Protein AF-A0A0A0D1R2-F1 (afdb_monomer_lite)

Structure (mmCIF, N/CA/C/O backbone):
data_AF-A0A0A0D1R2-F1
#
_entry.id   AF-A0A0A0D1R2-F1
#
loop_
_atom_site.group_PDB
_atom_site.id
_atom_site.type_symbol
_atom_site.label_atom_id
_atom_site.label_alt_id
_atom_site.label_comp_id
_atom_site.label_asym_id
_atom_site.label_entity_id
_atom_site.label_seq_id
_atom_site.pdbx_PDB_ins_code
_atom_site.Cartn_x
_atom_site.Cartn_y
_atom_site.Cartn_z
_atom_site.occupancy
_atom_site.B_iso_or_equiv
_atom_site.auth_seq_id
_atom_site.auth_comp_id
_atom_site.auth_asym_id
_atom_site.auth_atom_id
_atom_site.pdbx_PDB_model_num
ATOM 1 N N . LEU A 1 1 ? -15.661 6.106 -19.563 1.00 24.61 1 LEU A N 1
ATOM 2 C CA . LEU A 1 1 ? -14.780 7.158 -19.015 1.00 24.61 1 LEU A CA 1
ATOM 3 C C . LEU A 1 1 ? -13.712 6.434 -18.205 1.00 24.61 1 LEU A C 1
ATOM 5 O O . LEU A 1 1 ? -14.061 5.800 -17.222 1.00 24.61 1 LEU A O 1
ATOM 9 N N . VAL A 1 2 ? -12.481 6.374 -18.706 1.00 22.89 2 VAL A N 1
ATOM 10 C CA . VAL A 1 2 ? -11.385 5.592 -18.112 1.00 22.89 2 VAL A CA 1
ATOM 11 C C . VAL A 1 2 ? -10.530 6.564 -17.310 1.00 22.89 2 VAL A C 1
ATOM 13 O O . VAL A 1 2 ? -10.063 7.548 -17.882 1.00 22.89 2 VAL A O 1
ATOM 16 N N . LEU A 1 3 ? -10.332 6.323 -16.011 1.00 26.36 3 LEU A N 1
ATOM 17 C CA . LEU A 1 3 ? -9.262 7.007 -15.286 1.00 26.36 3 LEU A CA 1
ATOM 18 C C . LEU A 1 3 ? -7.952 6.432 -15.815 1.00 26.36 3 LEU A C 1
ATOM 20 O O . LEU A 1 3 ? -7.559 5.323 -15.472 1.00 26.36 3 LEU A O 1
ATOM 24 N N . ASN A 1 4 ? -7.350 7.166 -16.742 1.00 29.33 4 ASN A N 1
ATOM 25 C CA . ASN A 1 4 ? -6.026 6.907 -17.262 1.00 29.33 4 ASN A CA 1
ATOM 26 C C . ASN A 1 4 ? -5.026 7.612 -16.327 1.00 29.33 4 ASN A C 1
ATOM 28 O O . ASN A 1 4 ? -4.993 8.844 -16.334 1.00 29.33 4 ASN A O 1
ATOM 32 N N . PRO A 1 5 ? -4.200 6.898 -15.541 1.00 38.78 5 PRO A N 1
ATOM 33 C CA . PRO A 1 5 ? -3.184 7.524 -14.691 1.00 38.78 5 PRO A CA 1
ATOM 34 C C . PRO A 1 5 ? -2.051 8.189 -15.494 1.00 38.78 5 PRO A C 1
ATOM 36 O O . PRO A 1 5 ? -1.115 8.731 -14.911 1.00 38.78 5 PRO A O 1
ATOM 39 N N . ALA A 1 6 ? -2.089 8.153 -16.834 1.00 33.00 6 ALA A N 1
ATOM 40 C CA . ALA A 1 6 ? -0.986 8.589 -17.683 1.00 33.00 6 ALA A CA 1
ATOM 41 C C . ALA A 1 6 ? -0.674 10.098 -17.679 1.00 33.00 6 ALA A C 1
ATOM 43 O O . ALA A 1 6 ? 0.287 10.495 -18.341 1.00 33.00 6 ALA A O 1
ATOM 44 N N . LEU A 1 7 ? -1.376 10.935 -16.915 1.00 35.69 7 LEU A N 1
ATOM 45 C CA . LEU A 1 7 ? -1.080 12.367 -16.802 1.00 35.69 7 LEU A CA 1
ATOM 46 C C . LEU A 1 7 ? -0.806 12.778 -15.352 1.00 35.69 7 LEU A C 1
ATOM 48 O O . LEU A 1 7 ? -1.500 13.623 -14.799 1.00 35.69 7 LEU A O 1
ATOM 52 N N . TRP A 1 8 ? 0.242 12.214 -14.751 1.00 40.75 8 TRP A N 1
ATOM 53 C CA . TRP A 1 8 ? 0.921 12.870 -13.633 1.00 40.75 8 TRP A CA 1
ATOM 54 C C . TRP A 1 8 ? 2.325 13.306 -14.052 1.00 40.75 8 TRP A C 1
ATOM 56 O O . TRP A 1 8 ? 3.040 12.512 -14.672 1.00 40.75 8 TRP A O 1
ATOM 66 N N . PRO A 1 9 ? 2.732 14.551 -13.741 1.00 36.81 9 PRO A N 1
ATOM 67 C CA . PRO A 1 9 ? 4.089 15.012 -13.964 1.00 36.81 9 PRO A CA 1
ATOM 68 C C . PRO A 1 9 ? 4.985 14.420 -12.868 1.00 36.81 9 PRO A C 1
ATOM 70 O O . PRO A 1 9 ? 5.373 15.110 -11.932 1.00 36.81 9 PRO A O 1
ATOM 73 N N . SER A 1 10 ? 5.294 13.124 -12.950 1.00 38.75 10 SER A N 1
ATOM 74 C CA . SER A 1 10 ? 6.457 12.591 -12.246 1.00 38.75 10 SER A CA 1
ATOM 75 C C . SER A 1 10 ? 7.690 12.983 -13.056 1.00 38.75 10 SER A C 1
ATOM 77 O O . SER A 1 10 ? 7.753 12.794 -14.274 1.00 38.75 10 SER A O 1
ATOM 79 N N . GLY A 1 11 ? 8.667 13.604 -12.400 1.00 33.88 11 GLY A N 1
ATOM 80 C CA . GLY A 1 11 ? 9.957 13.911 -13.002 1.00 33.88 11 GLY A CA 1
ATOM 81 C C . GLY A 1 11 ? 10.689 12.626 -13.396 1.00 33.88 11 GLY A C 1
ATOM 82 O O . GLY A 1 11 ? 11.477 12.096 -12.626 1.00 33.88 11 GLY A O 1
ATOM 83 N N . GLY A 1 12 ? 10.430 12.131 -14.607 1.00 32.94 12 GLY A N 1
ATOM 84 C CA . GLY A 1 12 ? 11.329 11.260 -15.365 1.00 32.94 12 GLY A CA 1
ATOM 85 C C . GLY A 1 12 ? 11.380 9.767 -15.022 1.00 32.94 12 GLY A C 1
ATOM 86 O O . GLY A 1 12 ? 12.262 9.097 -15.555 1.00 32.94 12 GLY A O 1
ATOM 87 N N . ARG A 1 13 ? 10.493 9.208 -14.188 1.00 35.31 13 ARG A N 1
ATOM 88 C CA . ARG A 1 13 ? 10.399 7.745 -13.972 1.00 35.31 13 ARG A CA 1
ATOM 89 C C . ARG A 1 13 ? 8.936 7.319 -13.829 1.00 35.31 13 ARG A C 1
ATOM 91 O O . ARG A 1 13 ? 8.215 8.068 -13.165 1.00 35.31 13 ARG A O 1
ATOM 98 N N . PRO A 1 14 ? 8.477 6.219 -14.466 1.00 49.09 14 PRO A N 1
ATOM 99 C CA . PRO A 1 14 ? 7.052 5.944 -14.411 1.00 49.09 14 PRO A CA 1
ATOM 100 C C . PRO A 1 14 ? 6.685 4.512 -13.979 1.00 49.09 14 PRO A C 1
ATOM 102 O O . PRO A 1 14 ? 6.936 3.536 -14.690 1.00 49.09 14 PRO A O 1
ATOM 105 N N . ALA A 1 15 ? 5.986 4.408 -12.851 1.00 41.78 15 ALA A N 1
ATOM 106 C CA . ALA A 1 15 ? 5.236 3.227 -12.444 1.00 41.78 15 ALA A CA 1
ATOM 107 C C . ALA A 1 15 ? 3.727 3.451 -12.645 1.00 41.78 15 ALA A C 1
ATOM 109 O O . ALA A 1 15 ? 3.187 4.527 -12.387 1.00 41.78 15 ALA A O 1
ATOM 110 N N . ALA A 1 16 ? 3.023 2.418 -13.105 1.00 51.44 16 ALA A N 1
ATOM 111 C CA . ALA A 1 16 ? 1.567 2.368 -13.137 1.00 51.44 16 ALA A CA 1
ATOM 112 C C . ALA A 1 16 ? 1.078 1.187 -12.291 1.00 51.44 16 ALA A C 1
ATOM 114 O O . ALA A 1 16 ? 1.640 0.091 -12.349 1.00 51.44 16 ALA A O 1
ATOM 115 N N . ILE A 1 17 ? 0.017 1.416 -11.514 1.00 51.19 17 ILE A N 1
ATOM 116 C CA . ILE A 1 17 ? -0.707 0.371 -10.791 1.00 51.19 17 ILE A CA 1
ATOM 117 C C . ILE A 1 17 ? -1.925 -0.028 -11.625 1.00 51.19 17 ILE A C 1
ATOM 119 O O . ILE A 1 17 ? -2.821 0.787 -11.848 1.00 51.19 17 ILE A O 1
ATOM 123 N N . LEU A 1 18 ? -1.955 -1.280 -12.085 1.00 52.75 18 LEU A N 1
ATOM 124 C CA . LEU A 1 18 ? -3.094 -1.843 -12.813 1.00 52.75 18 LEU A CA 1
ATOM 125 C C . LEU A 1 18 ? -3.934 -2.725 -11.883 1.00 52.75 18 LEU A C 1
ATOM 127 O O . LEU A 1 18 ? -3.416 -3.660 -11.268 1.00 52.75 18 LEU A O 1
ATOM 131 N N . THR A 1 19 ? -5.236 -2.442 -11.805 1.00 53.66 19 THR A N 1
ATOM 132 C CA . THR A 1 19 ? -6.221 -3.308 -11.144 1.00 53.66 19 THR A CA 1
ATOM 133 C C . THR A 1 19 ? -6.824 -4.259 -12.174 1.00 53.66 19 THR A C 1
ATOM 135 O O . THR A 1 19 ? -7.222 -3.829 -13.255 1.00 53.66 19 THR A O 1
ATOM 138 N N . GLY A 1 20 ? -6.893 -5.553 -11.853 1.00 40.53 20 GLY A N 1
ATOM 139 C CA . GLY A 1 20 ? -7.362 -6.596 -12.778 1.00 40.53 20 GLY A CA 1
ATOM 140 C C . GLY A 1 20 ? -8.836 -6.495 -13.190 1.00 40.53 20 GLY A C 1
ATOM 141 O O . GLY A 1 20 ? -9.220 -7.105 -14.182 1.00 40.53 20 GLY A O 1
ATOM 142 N N . ASP A 1 21 ? -9.635 -5.685 -12.492 1.00 35.75 21 ASP A N 1
ATOM 143 C CA . ASP A 1 21 ? -11.043 -5.457 -12.800 1.00 35.75 21 ASP A CA 1
ATOM 144 C C . ASP A 1 21 ? -11.267 -4.004 -13.233 1.00 35.75 21 ASP A C 1
ATOM 146 O O . ASP A 1 21 ? -10.741 -3.064 -12.631 1.00 35.75 21 ASP A O 1
ATOM 150 N N . ALA A 1 22 ? -12.033 -3.838 -14.314 1.00 37.03 22 ALA A N 1
ATOM 151 C CA . ALA A 1 22 ? -12.362 -2.572 -14.956 1.00 37.03 22 ALA A CA 1
ATOM 152 C C . ALA A 1 22 ? -12.653 -1.436 -13.958 1.00 37.03 22 ALA A C 1
ATOM 154 O O . ALA A 1 22 ? -13.426 -1.595 -13.015 1.00 37.03 22 ALA A O 1
ATOM 155 N N . VAL A 1 23 ? -12.050 -0.275 -14.231 1.00 43.38 23 VAL A N 1
ATOM 156 C CA . VAL A 1 23 ? -12.134 0.990 -13.486 1.00 43.38 23 VAL A CA 1
ATOM 157 C C . VAL A 1 23 ? -13.583 1.473 -13.345 1.00 43.38 23 VAL A C 1
ATOM 159 O O . VAL A 1 23 ? -14.089 2.306 -14.091 1.00 43.38 23 VAL A O 1
ATOM 162 N N . ALA A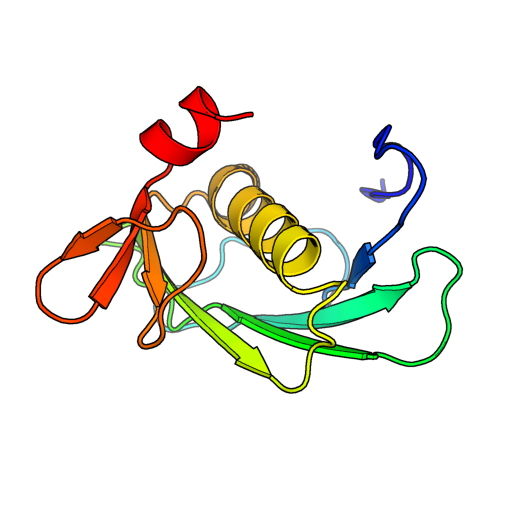 1 24 ? -14.238 0.909 -12.344 1.00 33.72 24 ALA A N 1
ATOM 163 C CA . ALA A 1 24 ? -15.146 1.536 -11.410 1.00 33.72 24 ALA A CA 1
ATOM 164 C C . ALA A 1 24 ? -14.909 0.754 -10.115 1.00 33.72 24 ALA A C 1
ATOM 166 O O . ALA A 1 24 ? -15.517 -0.298 -9.919 1.00 33.72 24 ALA A O 1
ATOM 167 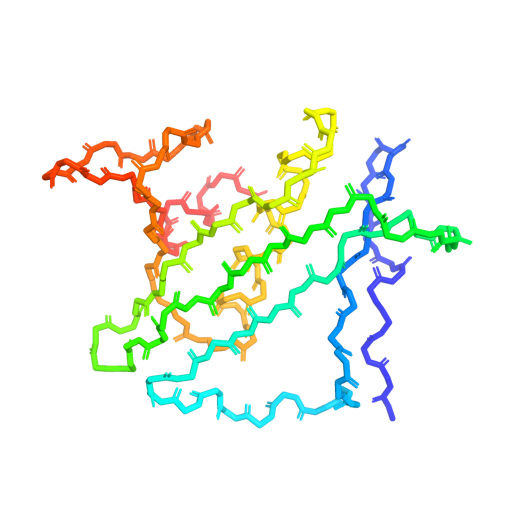N N . LEU A 1 25 ? -13.952 1.198 -9.287 1.00 46.75 25 LEU A N 1
ATOM 168 C CA . LEU A 1 25 ? -13.711 0.595 -7.976 1.00 46.75 25 LEU A CA 1
ATOM 169 C C . LEU A 1 25 ? -15.023 0.691 -7.190 1.00 46.75 25 LEU A C 1
ATOM 171 O O . LEU A 1 25 ? -15.348 1.723 -6.606 1.00 46.75 25 LEU A O 1
ATOM 175 N N . ARG A 1 26 ? -15.820 -0.383 -7.210 1.00 48.69 26 ARG A N 1
ATOM 176 C CA . ARG A 1 26 ? -16.872 -0.578 -6.216 1.00 48.69 26 ARG A CA 1
ATOM 177 C C . ARG A 1 26 ? -16.203 -0.411 -4.848 1.00 48.69 26 ARG A C 1
ATOM 179 O O . ARG A 1 26 ? -15.040 -0.802 -4.720 1.00 48.69 26 ARG A O 1
ATOM 186 N N . PRO A 1 27 ? -16.891 0.145 -3.836 1.00 64.12 27 PRO A N 1
ATOM 187 C CA . PRO A 1 27 ? -16.317 0.269 -2.505 1.00 64.12 27 PRO A CA 1
ATOM 188 C C . PRO A 1 27 ? -15.699 -1.069 -2.095 1.00 64.12 27 PRO A C 1
ATOM 190 O O . PRO A 1 27 ? -16.412 -2.074 -2.058 1.00 64.12 27 PRO A O 1
ATOM 193 N N . ILE A 1 28 ? -14.385 -1.099 -1.846 1.00 73.62 28 ILE A N 1
ATOM 194 C CA . ILE A 1 28 ? -13.728 -2.330 -1.405 1.00 73.62 28 ILE A CA 1
ATOM 195 C C . ILE A 1 28 ? -14.386 -2.733 -0.084 1.00 73.62 28 ILE A C 1
ATOM 197 O O . ILE A 1 28 ? -14.497 -1.931 0.852 1.00 73.62 28 ILE A O 1
ATOM 201 N N . ALA A 1 29 ? -14.918 -3.953 -0.059 1.00 78.94 29 ALA A N 1
ATOM 202 C CA . ALA A 1 29 ? -15.618 -4.481 1.097 1.00 78.94 29 ALA A CA 1
ATOM 203 C C . ALA A 1 29 ? -14.636 -4.721 2.248 1.00 78.94 29 ALA A C 1
ATOM 205 O O . ALA A 1 29 ? -13.450 -4.977 2.034 1.00 78.94 29 ALA A O 1
ATOM 206 N N . SER A 1 30 ? -15.138 -4.674 3.480 1.00 84.12 30 SER A N 1
ATOM 207 C CA . SER A 1 30 ? -14.332 -5.097 4.626 1.00 84.12 30 SER A CA 1
ATOM 208 C C . SER A 1 30 ? -13.913 -6.562 4.458 1.00 84.12 30 SER A C 1
ATOM 210 O O . SER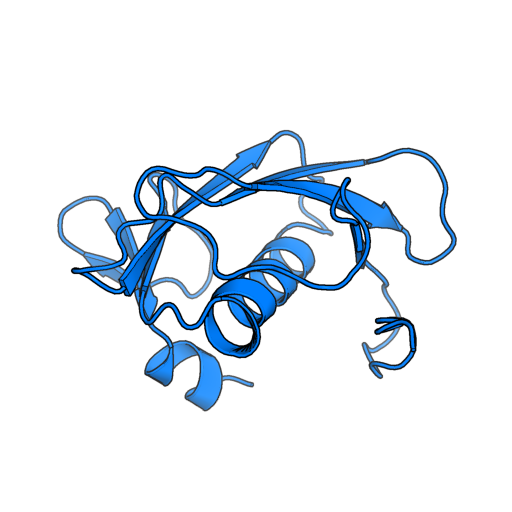 A 1 30 ? -14.696 -7.381 3.978 1.00 84.12 30 SER A O 1
ATOM 212 N N . GLY A 1 31 ? -12.679 -6.885 4.833 1.00 81.25 31 GLY A N 1
ATOM 213 C CA . GLY A 1 31 ? -12.059 -8.198 4.657 1.00 81.25 31 GLY A CA 1
ATOM 214 C C . GLY A 1 31 ? -11.483 -8.451 3.261 1.00 81.25 31 GLY A C 1
ATOM 215 O O . GLY A 1 31 ? -10.798 -9.453 3.074 1.00 81.25 31 GLY A O 1
ATOM 216 N N . ALA A 1 32 ? -11.715 -7.569 2.285 1.00 82.69 32 ALA A N 1
ATOM 217 C CA . ALA A 1 32 ? -11.175 -7.749 0.943 1.00 82.69 32 ALA A CA 1
ATOM 218 C C . ALA A 1 32 ? -9.681 -7.398 0.867 1.00 82.69 32 ALA A C 1
ATOM 220 O O . ALA A 1 32 ? -9.172 -6.565 1.622 1.00 82.69 32 ALA A O 1
ATOM 221 N N . THR A 1 33 ? -9.002 -8.013 -0.099 1.00 82.88 33 THR A N 1
ATOM 222 C CA . THR A 1 33 ? -7.604 -7.747 -0.443 1.00 82.88 33 THR A CA 1
ATOM 223 C C . THR A 1 33 ? -7.516 -7.415 -1.924 1.00 82.88 33 THR A C 1
ATOM 225 O O . THR A 1 33 ? -8.031 -8.158 -2.758 1.00 82.88 33 THR A O 1
ATOM 228 N N . ALA A 1 34 ? -6.839 -6.319 -2.254 1.00 80.19 34 ALA A N 1
ATOM 229 C CA . ALA A 1 34 ? -6.468 -5.977 -3.618 1.00 80.19 34 ALA A CA 1
ATOM 230 C C . ALA A 1 34 ? -5.009 -6.373 -3.873 1.00 80.19 34 ALA A C 1
ATOM 232 O O . ALA A 1 34 ? -4.148 -6.190 -3.014 1.00 80.19 34 ALA A O 1
ATOM 233 N N . VAL A 1 35 ? -4.729 -6.903 -5.062 1.00 81.81 35 VAL A N 1
ATOM 234 C CA . VAL A 1 35 ? -3.364 -7.157 -5.534 1.00 81.81 35 VAL A CA 1
ATOM 235 C C . VAL A 1 35 ? -3.127 -6.284 -6.757 1.00 81.81 35 VAL A C 1
ATOM 237 O O . VAL A 1 35 ? -3.892 -6.324 -7.719 1.00 81.81 35 VAL A O 1
ATOM 240 N N . LEU A 1 36 ? -2.082 -5.473 -6.682 1.00 81.50 36 LEU A N 1
ATOM 241 C CA . LEU A 1 36 ? -1.768 -4.399 -7.610 1.00 81.50 36 LEU A CA 1
ATOM 242 C C . LEU A 1 36 ? -0.467 -4.750 -8.316 1.00 81.50 36 LEU A C 1
ATOM 244 O O . LEU A 1 36 ? 0.586 -4.758 -7.683 1.00 81.50 36 LEU A O 1
ATOM 248 N N . ALA A 1 37 ? -0.519 -5.056 -9.609 1.00 79.69 37 ALA A N 1
ATOM 249 C CA . ALA A 1 37 ? 0.703 -5.297 -10.368 1.00 79.69 37 ALA A CA 1
ATOM 250 C C . ALA A 1 37 ? 1.448 -3.972 -10.581 1.00 79.69 37 ALA A C 1
ATOM 252 O O . ALA A 1 37 ? 0.846 -2.989 -11.017 1.00 79.69 37 ALA A O 1
ATOM 253 N N . VAL A 1 38 ? 2.753 -3.962 -10.306 1.00 81.88 38 VAL A N 1
ATOM 254 C CA . VAL A 1 38 ? 3.624 -2.809 -10.553 1.00 81.88 38 VAL A CA 1
ATOM 255 C C . VAL A 1 38 ? 4.275 -2.980 -11.915 1.00 81.88 38 VAL A C 1
ATOM 257 O O . VAL A 1 38 ? 5.034 -3.925 -12.135 1.00 81.88 38 VAL A O 1
ATOM 260 N N . GLN A 1 39 ? 3.974 -2.074 -12.838 1.00 80.38 39 GLN A N 1
ATOM 261 C CA . GLN A 1 39 ? 4.469 -2.108 -14.214 1.00 80.38 39 GLN A CA 1
ATOM 262 C C . GLN A 1 39 ? 5.070 -0.763 -14.607 1.00 80.38 39 GLN A C 1
ATOM 264 O O . GLN A 1 39 ? 4.691 0.274 -14.062 1.00 80.38 39 GLN A O 1
ATOM 269 N N . ALA A 1 40 ? 5.988 -0.786 -15.577 1.00 76.31 40 ALA A N 1
ATOM 270 C CA . ALA A 1 40 ? 6.397 0.438 -16.254 1.00 76.31 40 ALA A CA 1
ATOM 271 C C . ALA A 1 40 ? 5.179 1.051 -16.953 1.00 76.31 40 ALA A C 1
ATOM 273 O O . ALA A 1 40 ? 4.326 0.335 -17.483 1.00 76.31 40 ALA A O 1
ATOM 274 N N . LYS A 1 41 ? 5.105 2.377 -16.994 1.00 71.25 41 LYS A N 1
ATOM 275 C CA . LYS A 1 41 ? 4.014 3.082 -17.686 1.00 71.25 41 LYS A CA 1
ATOM 276 C C . LYS A 1 41 ? 4.001 2.832 -19.189 1.00 71.25 41 LYS A C 1
ATOM 278 O O . LYS A 1 41 ? 2.937 2.853 -19.797 1.00 71.25 41 LYS A O 1
ATOM 283 N N . GLU A 1 42 ? 5.165 2.589 -19.779 1.00 75.31 42 GLU A N 1
ATOM 284 C CA . GLU A 1 42 ? 5.325 2.200 -21.180 1.00 75.31 42 GLU A CA 1
ATOM 285 C C . GLU A 1 42 ? 4.785 0.785 -21.460 1.00 75.31 42 GLU A C 1
ATOM 287 O O . GLU A 1 42 ? 4.663 0.391 -22.620 1.00 75.31 42 GLU A O 1
ATOM 292 N N . GLY A 1 43 ? 4.427 0.035 -20.412 1.00 70.19 43 GLY A N 1
ATOM 293 C CA . GLY A 1 43 ? 3.938 -1.335 -20.472 1.00 70.19 43 GLY A CA 1
ATOM 294 C C . GLY A 1 43 ? 5.046 -2.376 -20.305 1.00 70.19 43 GLY A C 1
ATOM 295 O O . GLY A 1 43 ? 6.163 -2.081 -19.878 1.00 70.19 43 GLY A O 1
ATOM 296 N N . GLY A 1 44 ? 4.716 -3.622 -20.644 1.00 74.50 44 GLY A N 1
ATOM 297 C CA . GLY A 1 44 ? 5.589 -4.783 -20.466 1.00 74.50 44 GLY A CA 1
ATOM 298 C C . GLY A 1 44 ? 5.281 -5.569 -19.193 1.00 74.50 44 GLY A C 1
ATOM 299 O O . GLY A 1 44 ? 4.222 -5.414 -18.588 1.00 74.50 44 GLY A O 1
ATOM 300 N N . ASP A 1 45 ? 6.205 -6.445 -18.805 1.00 78.12 45 ASP A N 1
ATOM 301 C CA . ASP A 1 45 ? 5.981 -7.363 -17.691 1.00 78.12 45 ASP A CA 1
ATOM 302 C C . ASP A 1 45 ? 5.936 -6.648 -16.336 1.00 78.12 45 ASP A C 1
ATOM 304 O O . ASP A 1 45 ? 6.692 -5.704 -16.065 1.00 78.12 45 ASP A O 1
ATOM 308 N N . ALA A 1 46 ? 5.082 -7.164 -15.449 1.00 76.25 46 ALA A N 1
ATOM 309 C CA . ALA A 1 46 ? 5.048 -6.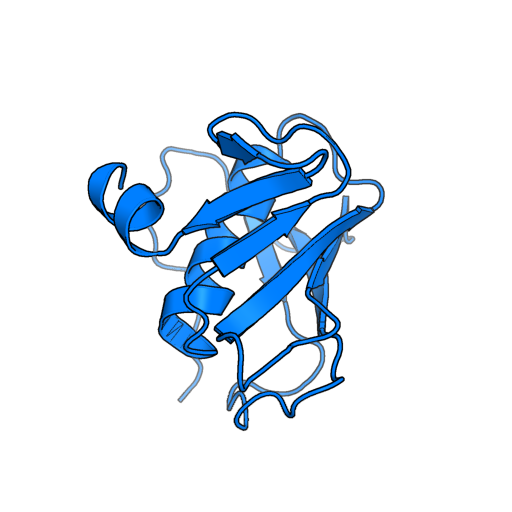746 -14.057 1.00 76.25 46 ALA A CA 1
ATOM 310 C C . ALA A 1 46 ? 6.401 -6.991 -13.388 1.00 76.25 46 ALA A C 1
ATOM 312 O O . ALA A 1 46 ? 7.003 -8.058 -13.501 1.00 76.25 46 ALA A O 1
ATOM 313 N N . ARG A 1 47 ? 6.867 -5.982 -12.658 1.00 80.00 47 ARG A N 1
AT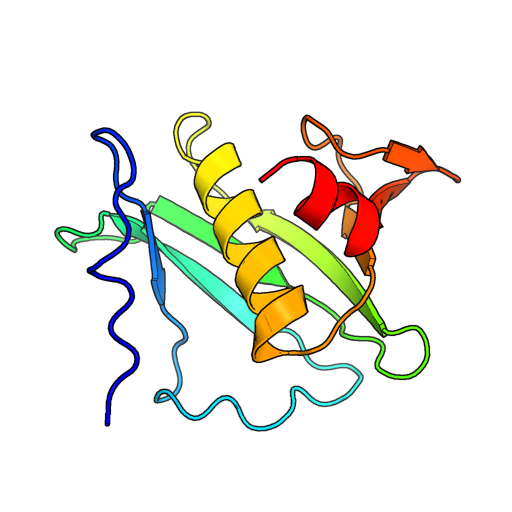OM 314 C CA . ARG A 1 47 ? 8.118 -6.019 -11.898 1.00 80.00 47 ARG A CA 1
ATOM 315 C C . ARG A 1 47 ? 7.898 -6.358 -10.431 1.00 80.00 47 ARG A C 1
ATOM 317 O O . ARG A 1 47 ? 8.838 -6.310 -9.665 1.00 80.00 47 ARG A O 1
ATOM 324 N N . GLY A 1 48 ? 6.677 -6.690 -10.038 1.00 85.56 48 GLY A N 1
ATOM 325 C CA . GLY A 1 48 ? 6.306 -7.024 -8.671 1.00 85.56 48 GLY A CA 1
ATOM 326 C C . GLY A 1 48 ? 4.841 -6.698 -8.431 1.00 85.56 48 GLY A C 1
ATOM 327 O O . GLY A 1 48 ? 4.110 -6.348 -9.365 1.00 85.56 48 GLY A O 1
ATOM 328 N N . ALA A 1 49 ? 4.415 -6.796 -7.180 1.00 83.50 49 ALA A N 1
ATOM 329 C CA . ALA A 1 49 ? 3.062 -6.445 -6.789 1.00 83.50 49 ALA A CA 1
ATOM 330 C C . ALA A 1 49 ? 3.016 -5.764 -5.423 1.00 83.50 49 ALA A C 1
ATOM 332 O O . ALA A 1 49 ? 3.840 -6.029 -4.553 1.00 83.50 49 ALA A O 1
ATOM 333 N N . VAL A 1 50 ? 2.014 -4.913 -5.228 1.00 87.88 50 VAL A N 1
ATOM 334 C CA . VAL A 1 50 ? 1.612 -4.443 -3.904 1.00 87.88 50 VAL A CA 1
ATOM 335 C C . VAL A 1 50 ? 0.323 -5.156 -3.524 1.00 87.88 50 VAL A C 1
ATOM 337 O O . VAL A 1 50 ? -0.648 -5.134 -4.284 1.00 87.88 50 VAL A O 1
ATOM 340 N N . ARG A 1 51 ? 0.283 -5.794 -2.356 1.00 89.19 51 ARG A N 1
ATOM 341 C CA . ARG A 1 51 ? -0.972 -6.275 -1.770 1.00 89.19 51 ARG A CA 1
ATOM 342 C C . ARG A 1 51 ? -1.482 -5.237 -0.785 1.00 89.19 51 ARG A C 1
ATOM 344 O O . ARG A 1 51 ? -0.736 -4.808 0.091 1.00 89.19 51 ARG A O 1
ATOM 351 N N . LEU A 1 52 ? -2.750 -4.874 -0.926 1.00 88.62 52 LEU A N 1
ATOM 352 C CA . LEU A 1 52 ? -3.467 -3.974 -0.035 1.00 88.62 52 LEU A CA 1
ATOM 353 C C . LEU A 1 52 ? -4.604 -4.749 0.634 1.00 88.62 52 LEU A C 1
ATOM 355 O O . LEU A 1 52 ? -5.589 -5.100 -0.015 1.00 88.62 52 LEU A O 1
ATOM 359 N N . GLY A 1 53 ? -4.471 -5.023 1.925 1.00 88.00 53 GLY A N 1
ATOM 360 C CA . GLY A 1 53 ? -5.499 -5.644 2.749 1.00 88.00 53 GLY A CA 1
ATOM 361 C C . GLY A 1 53 ? -4.970 -6.720 3.708 1.00 88.00 53 GLY A C 1
ATOM 362 O O . GLY A 1 53 ? -3.780 -7.024 3.698 1.00 88.00 53 GLY A O 1
ATOM 363 N N . PRO A 1 54 ? -5.855 -7.326 4.518 1.00 91.75 54 PRO A N 1
ATOM 364 C CA . PRO A 1 54 ? -7.308 -7.151 4.481 1.00 91.75 54 PRO A CA 1
ATOM 365 C C . PRO A 1 54 ? -7.734 -5.724 4.845 1.00 91.75 54 PRO A C 1
ATOM 367 O O . PRO A 1 54 ? -7.115 -5.081 5.687 1.00 91.75 54 PRO A O 1
ATOM 370 N N . VAL A 1 55 ? -8.761 -5.214 4.166 1.00 88.44 55 VAL A N 1
ATOM 371 C CA . VAL A 1 55 ? -9.329 -3.891 4.450 1.00 88.44 55 VAL A CA 1
ATOM 372 C C . VAL A 1 55 ? -10.240 -3.964 5.675 1.00 88.44 55 VAL A C 1
ATOM 374 O O . VAL A 1 55 ? -11.198 -4.734 5.689 1.00 88.44 55 VAL A O 1
ATOM 377 N N . ASP A 1 56 ? -10.005 -3.119 6.670 1.00 94.25 56 ASP A N 1
ATOM 378 C CA . ASP A 1 56 ? -10.922 -2.867 7.779 1.00 94.25 56 ASP A CA 1
ATOM 379 C C . ASP A 1 56 ? -11.648 -1.539 7.539 1.00 94.25 56 ASP A C 1
ATOM 381 O O . ASP A 1 56 ? -11.074 -0.454 7.656 1.00 94.25 56 ASP A O 1
ATOM 385 N N . ARG A 1 57 ? -12.939 -1.608 7.196 1.00 88.38 57 ARG A N 1
ATOM 386 C CA . ARG A 1 57 ? -13.744 -0.404 6.931 1.00 88.38 57 ARG A CA 1
ATOM 387 C C . ARG A 1 57 ? -14.169 0.325 8.204 1.00 88.38 57 ARG A C 1
ATOM 389 O O . ARG A 1 57 ? -14.460 1.514 8.116 1.00 88.38 57 ARG A O 1
ATOM 396 N N . ALA A 1 58 ? -14.213 -0.354 9.350 1.00 93.25 58 ALA A N 1
ATOM 397 C CA . ALA A 1 58 ? -14.558 0.264 10.626 1.00 93.25 58 ALA A CA 1
ATOM 398 C C . ALA A 1 58 ? -13.378 1.085 11.165 1.00 93.25 58 ALA A C 1
ATOM 400 O O . ALA A 1 58 ? -13.561 2.225 11.594 1.00 93.25 58 ALA A O 1
ATOM 401 N N . ALA A 1 59 ? -12.161 0.543 11.072 1.00 93.06 59 ALA A N 1
ATOM 402 C CA . ALA A 1 59 ? -10.939 1.279 11.387 1.00 93.06 59 ALA A CA 1
ATOM 403 C C . ALA A 1 59 ? -10.573 2.296 10.288 1.00 93.06 59 ALA A C 1
ATOM 405 O O . ALA A 1 59 ? -10.016 3.360 10.573 1.00 93.06 59 ALA A O 1
ATOM 406 N N . GLY A 1 60 ? -10.936 2.012 9.034 1.00 94.31 60 GLY A N 1
ATOM 407 C CA . GLY A 1 60 ? -10.427 2.733 7.869 1.00 94.31 60 GLY A CA 1
ATOM 408 C C . GLY A 1 60 ? -8.959 2.392 7.611 1.00 94.31 60 GLY A C 1
ATOM 409 O O . GLY A 1 60 ? -8.183 3.280 7.274 1.00 94.31 60 GLY A O 1
ATOM 410 N N . GLU A 1 61 ? -8.580 1.131 7.819 1.00 95.75 61 GLU A N 1
ATOM 411 C CA . GLU A 1 61 ? -7.196 0.649 7.797 1.00 95.75 61 GLU A CA 1
ATOM 412 C C . GLU A 1 61 ? -7.017 -0.473 6.767 1.00 95.75 61 GLU A C 1
ATOM 414 O O . GLU A 1 61 ? -7.941 -1.245 6.506 1.00 95.75 61 GLU A O 1
ATOM 419 N N . ALA A 1 62 ? -5.827 -0.586 6.180 1.00 95.50 62 ALA A N 1
ATOM 420 C CA . ALA A 1 62 ? -5.426 -1.772 5.429 1.00 95.50 62 ALA A CA 1
ATOM 421 C C . ALA A 1 62 ? -3.921 -2.027 5.546 1.00 95.50 62 ALA A C 1
ATOM 423 O O . ALA A 1 62 ? -3.123 -1.091 5.619 1.00 95.50 62 ALA A O 1
ATOM 424 N N . ALA A 1 63 ? -3.532 -3.302 5.511 1.00 95.75 63 ALA A N 1
ATOM 425 C CA . ALA A 1 63 ? -2.125 -3.674 5.455 1.00 95.75 63 ALA A CA 1
ATOM 426 C C . ALA A 1 63 ? -1.553 -3.519 4.038 1.00 95.75 63 ALA A C 1
ATOM 428 O O . ALA A 1 63 ? -2.247 -3.771 3.054 1.00 95.75 63 ALA A O 1
ATOM 429 N N . VAL A 1 64 ? -0.284 -3.134 3.939 1.00 95.62 64 VAL A N 1
ATOM 430 C CA . VAL A 1 64 ? 0.479 -3.029 2.693 1.00 95.62 64 VAL A CA 1
ATOM 431 C C . VAL A 1 64 ? 1.638 -4.015 2.730 1.00 95.62 64 VAL A C 1
ATOM 433 O O . VAL A 1 64 ? 2.418 -4.037 3.682 1.00 95.62 64 VAL A O 1
ATOM 436 N N . ILE A 1 65 ? 1.753 -4.822 1.676 1.00 93.25 65 ILE A N 1
ATOM 437 C CA . ILE A 1 65 ? 2.840 -5.787 1.484 1.00 93.25 65 ILE A CA 1
ATOM 438 C C . ILE A 1 65 ? 3.437 -5.573 0.093 1.00 93.25 65 ILE A C 1
ATOM 440 O O . ILE A 1 65 ? 2.700 -5.486 -0.891 1.00 93.25 65 ILE A O 1
ATOM 444 N N . LEU A 1 66 ? 4.764 -5.476 0.017 1.00 91.69 66 LEU A N 1
ATOM 445 C CA . LEU A 1 66 ? 5.514 -5.285 -1.223 1.00 91.69 66 LEU A CA 1
ATOM 446 C C . LEU A 1 66 ? 6.136 -6.619 -1.660 1.00 91.69 66 LEU A C 1
ATOM 448 O O . LEU A 1 66 ? 7.087 -7.095 -1.047 1.00 91.69 66 LEU A O 1
ATOM 452 N N . ASP A 1 67 ? 5.638 -7.198 -2.750 1.00 87.81 67 ASP A N 1
ATOM 453 C CA . ASP A 1 67 ? 6.065 -8.501 -3.261 1.00 87.81 67 ASP A CA 1
ATOM 454 C C . ASP A 1 67 ? 6.981 -8.323 -4.484 1.00 87.81 67 ASP A C 1
ATOM 456 O O . ASP A 1 67 ? 6.532 -7.977 -5.580 1.00 87.81 67 ASP A O 1
ATOM 460 N N . GLY A 1 68 ? 8.283 -8.575 -4.315 1.00 86.81 68 GLY A N 1
ATOM 461 C CA . GLY A 1 68 ? 9.235 -8.682 -5.431 1.00 86.81 68 GLY A CA 1
ATOM 462 C C . GLY A 1 68 ? 9.531 -7.385 -6.197 1.00 86.81 68 GLY A C 1
ATOM 463 O O . GLY A 1 68 ? 10.126 -7.454 -7.266 1.00 86.81 68 GLY A O 1
ATOM 464 N N . ILE A 1 69 ? 9.147 -6.217 -5.668 1.00 86.06 69 ILE A N 1
ATOM 465 C CA . ILE A 1 69 ? 9.336 -4.915 -6.329 1.00 86.06 69 ILE A CA 1
ATOM 466 C C . ILE A 1 69 ? 10.814 -4.469 -6.251 1.00 86.06 69 ILE A C 1
ATOM 468 O O . ILE A 1 69 ? 11.367 -4.411 -5.140 1.00 86.06 69 ILE A O 1
ATOM 472 N N . PRO A 1 70 ? 11.448 -4.093 -7.386 1.00 86.94 70 PRO A N 1
ATOM 473 C CA . PRO A 1 70 ? 12.778 -3.497 -7.424 1.00 86.94 70 PRO A CA 1
ATOM 474 C C . PRO A 1 70 ? 12.874 -2.272 -6.524 1.00 86.94 70 PRO A C 1
ATOM 476 O O . PRO A 1 70 ? 11.987 -1.424 -6.540 1.00 86.94 70 PRO A O 1
ATOM 479 N N . GLU A 1 71 ? 13.979 -2.139 -5.795 1.00 89.06 71 GLU A N 1
ATOM 480 C CA . GLU A 1 71 ? 14.196 -1.046 -4.837 1.00 89.06 71 GLU A CA 1
ATOM 481 C C . GLU A 1 71 ? 13.935 0.338 -5.443 1.00 89.06 71 GLU A C 1
ATOM 483 O O . GLU A 1 71 ? 13.197 1.134 -4.871 1.00 89.06 71 GLU A O 1
ATOM 488 N N . ALA A 1 72 ? 14.423 0.571 -6.664 1.00 86.19 72 ALA A N 1
ATOM 489 C CA . ALA A 1 72 ? 14.249 1.831 -7.383 1.00 86.19 72 ALA A CA 1
ATOM 490 C C . ALA A 1 72 ? 12.782 2.219 -7.665 1.00 86.19 72 ALA A C 1
ATOM 492 O O . ALA A 1 72 ? 12.537 3.346 -8.088 1.00 86.19 72 ALA A O 1
ATOM 493 N N . TRP A 1 73 ? 11.835 1.285 -7.525 1.00 84.31 73 TRP A N 1
ATOM 494 C CA . TRP A 1 73 ? 10.408 1.463 -7.822 1.00 84.31 73 TRP A CA 1
ATOM 495 C C . TRP A 1 73 ? 9.536 1.388 -6.561 1.00 84.31 73 TRP A C 1
ATOM 497 O O . TRP A 1 73 ? 8.332 1.634 -6.636 1.00 84.31 73 TRP A O 1
ATOM 507 N N . ARG A 1 74 ? 10.114 1.031 -5.404 1.00 87.62 74 ARG A N 1
ATOM 508 C CA . ARG A 1 74 ? 9.357 0.811 -4.164 1.00 87.62 74 ARG A CA 1
ATOM 509 C C . ARG A 1 74 ? 8.661 2.076 -3.690 1.00 87.62 74 ARG A C 1
ATOM 511 O O . ARG A 1 74 ? 7.464 2.025 -3.424 1.00 87.62 74 ARG A O 1
ATOM 518 N N . ASP A 1 75 ? 9.377 3.195 -3.648 1.00 87.19 75 ASP A N 1
ATOM 519 C CA . ASP A 1 75 ? 8.825 4.465 -3.165 1.00 87.19 75 ASP A CA 1
ATOM 520 C C . ASP A 1 75 ? 7.636 4.923 -4.021 1.00 87.19 75 ASP A C 1
ATOM 522 O O . ASP A 1 75 ? 6.594 5.311 -3.494 1.00 87.19 75 ASP A O 1
ATOM 526 N N . GLU A 1 76 ? 7.749 4.798 -5.346 1.00 83.31 76 GLU A N 1
ATOM 527 C CA . GLU A 1 76 ? 6.674 5.159 -6.273 1.00 83.31 76 GLU A CA 1
ATOM 528 C C . GLU A 1 76 ? 5.471 4.209 -6.147 1.00 83.31 76 GLU A C 1
ATOM 530 O O . GLU A 1 76 ? 4.327 4.662 -6.080 1.00 83.31 76 GLU A O 1
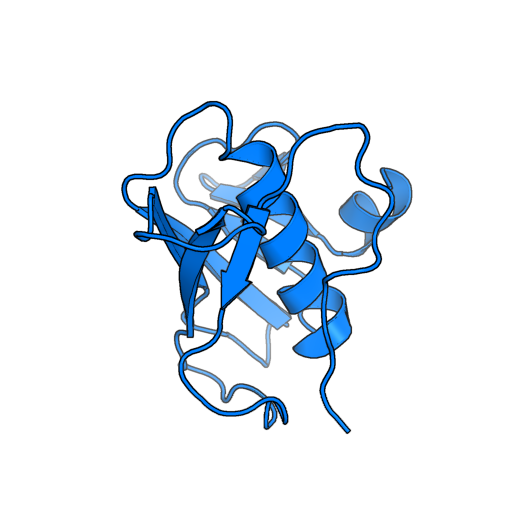ATOM 535 N N . ALA A 1 77 ? 5.707 2.898 -6.030 1.00 85.12 77 ALA A N 1
ATOM 536 C CA . ALA A 1 77 ? 4.645 1.911 -5.829 1.00 85.12 77 ALA A CA 1
ATOM 537 C C . ALA A 1 77 ? 3.887 2.129 -4.506 1.00 85.12 77 ALA A C 1
ATOM 539 O O . ALA A 1 77 ? 2.655 2.038 -4.472 1.00 85.12 77 ALA A O 1
ATOM 540 N N . VAL A 1 78 ? 4.603 2.462 -3.427 1.00 90.00 78 VAL A N 1
ATOM 541 C CA . VAL A 1 78 ? 4.015 2.822 -2.129 1.00 90.00 78 VAL A CA 1
ATOM 542 C C . VAL A 1 78 ? 3.199 4.106 -2.250 1.00 90.00 78 VAL A C 1
ATOM 544 O O . VAL A 1 78 ? 2.051 4.132 -1.808 1.00 90.00 78 VAL A O 1
ATOM 547 N N . ALA A 1 79 ? 3.741 5.151 -2.881 1.00 86.38 79 ALA A N 1
ATOM 548 C CA . ALA A 1 79 ? 3.061 6.437 -3.027 1.00 86.38 79 ALA A CA 1
ATOM 549 C C . ALA A 1 79 ? 1.758 6.325 -3.836 1.00 86.38 79 ALA A C 1
ATOM 551 O O . ALA A 1 79 ? 0.735 6.886 -3.439 1.00 86.38 79 ALA A O 1
ATOM 552 N N . LEU A 1 80 ? 1.770 5.568 -4.937 1.00 85.56 80 LEU A N 1
ATOM 553 C CA . LEU A 1 80 ? 0.580 5.310 -5.753 1.00 85.56 80 LEU A CA 1
ATOM 554 C C . LEU A 1 80 ? -0.450 4.450 -5.009 1.00 85.56 80 LEU A C 1
ATOM 556 O O . LEU A 1 80 ? -1.651 4.710 -5.103 1.00 85.56 80 LEU A O 1
ATOM 560 N N . THR A 1 81 ? 0.006 3.462 -4.232 1.00 88.50 81 THR A N 1
ATOM 561 C CA . THR A 1 81 ? -0.886 2.638 -3.401 1.00 88.50 81 THR A CA 1
ATOM 562 C C . THR A 1 81 ? -1.547 3.472 -2.307 1.00 88.50 81 THR A C 1
ATOM 564 O O . THR A 1 81 ? -2.759 3.370 -2.123 1.00 88.50 81 THR A O 1
ATOM 567 N N . ALA A 1 82 ? -0.783 4.332 -1.624 1.00 90.69 82 ALA A N 1
ATOM 568 C CA . ALA A 1 82 ? -1.297 5.254 -0.614 1.00 90.69 82 ALA A CA 1
ATOM 569 C C . ALA A 1 82 ? -2.347 6.198 -1.197 1.00 90.69 82 ALA A C 1
ATOM 571 O O . ALA A 1 82 ? -3.452 6.304 -0.667 1.00 90.69 82 ALA A O 1
ATOM 572 N N . ARG A 1 83 ? -2.056 6.789 -2.360 1.00 86.31 83 ARG A N 1
ATOM 573 C CA . ARG A 1 83 ? -3.009 7.638 -3.073 1.00 86.31 83 ARG A CA 1
ATOM 574 C C . ARG A 1 83 ? -4.312 6.907 -3.384 1.00 86.31 83 ARG A C 1
ATOM 576 O O . ARG A 1 83 ? -5.385 7.421 -3.092 1.00 86.31 83 ARG A O 1
ATOM 583 N N . MET A 1 84 ? -4.234 5.702 -3.949 1.00 86.12 84 MET A N 1
ATOM 584 C CA . MET A 1 84 ? -5.418 4.893 -4.255 1.00 86.12 84 MET A CA 1
ATOM 585 C C . MET A 1 84 ? -6.213 4.557 -2.982 1.00 86.12 84 MET A C 1
ATOM 587 O O . MET A 1 84 ? -7.438 4.683 -2.967 1.00 86.12 84 MET A O 1
ATOM 591 N N . ALA A 1 85 ? -5.530 4.160 -1.907 1.00 88.75 85 ALA A N 1
ATOM 592 C CA . ALA A 1 85 ? -6.148 3.846 -0.623 1.00 88.75 85 ALA A CA 1
ATOM 593 C C . ALA A 1 85 ? -6.911 5.035 -0.026 1.00 88.75 85 ALA A C 1
ATOM 595 O O . ALA A 1 85 ? -8.057 4.872 0.396 1.00 88.75 85 ALA A O 1
ATOM 596 N N . PHE A 1 86 ? -6.312 6.224 -0.025 1.00 89.44 86 PHE A N 1
ATOM 597 C CA . PHE A 1 86 ? -6.910 7.407 0.588 1.00 89.44 86 PHE A CA 1
ATOM 598 C C . PHE A 1 86 ? -7.930 8.093 -0.330 1.00 89.44 86 PHE A C 1
ATOM 600 O O . PHE A 1 86 ? -9.053 8.343 0.095 1.00 89.44 86 PHE A O 1
ATOM 607 N N . GLU A 1 87 ? -7.597 8.342 -1.602 1.00 85.00 87 GLU A N 1
ATOM 608 C CA . GLU A 1 87 ? -8.481 9.076 -2.522 1.00 85.00 87 GLU A CA 1
ATOM 609 C C . GLU A 1 87 ? -9.627 8.217 -3.070 1.00 85.00 87 GLU A C 1
ATOM 611 O O . GLU A 1 87 ? -10.742 8.710 -3.229 1.00 85.00 87 GLU A O 1
ATOM 616 N N . GLN A 1 88 ? -9.363 6.951 -3.412 1.00 80.88 88 GLN A N 1
ATOM 617 C CA . GLN A 1 88 ? -10.327 6.132 -4.160 1.00 80.88 88 GLN A CA 1
ATOM 618 C C . GLN A 1 88 ? -11.072 5.142 -3.264 1.00 80.88 88 GLN A C 1
ATOM 620 O O . GLN A 1 88 ? -12.271 4.931 -3.442 1.00 80.88 88 GLN A O 1
ATOM 625 N N . ILE A 1 89 ? -10.380 4.534 -2.297 1.00 83.75 89 ILE A N 1
ATOM 626 C CA . ILE A 1 89 ? -10.987 3.560 -1.376 1.00 83.75 89 ILE A CA 1
ATOM 627 C C . ILE A 1 89 ? -11.567 4.262 -0.134 1.00 83.75 89 ILE A C 1
ATOM 629 O O . ILE A 1 89 ? -12.550 3.780 0.440 1.00 83.75 89 ILE A O 1
ATOM 633 N N . GLY A 1 90 ? -11.010 5.414 0.254 1.00 86.88 90 GLY A N 1
ATOM 634 C CA . GLY A 1 90 ? -11.441 6.185 1.422 1.00 86.88 90 GLY A CA 1
ATOM 635 C C . GLY A 1 90 ? -10.963 5.586 2.746 1.00 86.88 90 GLY A C 1
ATOM 636 O O . GLY A 1 90 ? -11.709 5.580 3.727 1.00 86.88 90 GLY A O 1
ATOM 637 N N . LEU A 1 91 ? -9.758 5.013 2.761 1.00 91.25 91 LEU A N 1
ATOM 638 C CA . LEU A 1 91 ? -9.071 4.622 3.992 1.00 91.25 91 LEU A CA 1
ATOM 639 C C . LEU A 1 91 ? -8.444 5.854 4.658 1.00 91.25 91 LEU A C 1
ATOM 641 O O . LEU A 1 91 ? -8.304 6.902 4.037 1.00 91.25 91 LEU A O 1
ATOM 645 N N . ARG A 1 92 ? -8.070 5.719 5.928 1.00 94.88 92 ARG A N 1
ATOM 646 C CA . ARG A 1 92 ? -7.401 6.757 6.731 1.00 94.88 92 ARG A CA 1
ATOM 647 C C . ARG A 1 92 ? -6.011 6.339 7.190 1.00 94.88 92 ARG A C 1
ATOM 649 O O . ARG A 1 92 ? -5.226 7.171 7.621 1.00 94.88 92 ARG A O 1
ATOM 656 N N . CYS A 1 93 ? -5.731 5.041 7.152 1.00 95.94 93 CYS A N 1
ATOM 657 C CA . CYS A 1 93 ? -4.522 4.459 7.700 1.00 95.94 93 CYS A CA 1
ATOM 658 C C . CYS A 1 93 ? -4.050 3.308 6.813 1.00 95.94 93 CYS A C 1
ATOM 660 O O . CYS A 1 93 ? -4.845 2.470 6.380 1.00 95.94 93 CYS A O 1
ATOM 662 N N . LEU A 1 94 ? -2.749 3.257 6.563 1.00 97.06 94 LEU A N 1
ATOM 663 C CA . LEU A 1 94 ? -2.071 2.099 6.011 1.00 97.06 94 LEU A CA 1
ATOM 664 C C . LEU A 1 94 ? -1.038 1.597 7.002 1.00 97.06 94 LEU A C 1
ATOM 666 O O . LEU A 1 94 ? -0.352 2.391 7.645 1.00 97.06 94 LEU A O 1
ATOM 670 N N . VAL A 1 95 ? -0.913 0.275 7.095 1.00 97.12 95 VAL A N 1
ATOM 671 C CA . VAL A 1 95 ? 0.027 -0.374 8.011 1.00 97.12 95 VAL A CA 1
ATOM 672 C C . VAL A 1 95 ? 0.925 -1.363 7.286 1.00 97.12 95 VAL A C 1
ATOM 674 O O . VAL A 1 95 ? 0.499 -2.038 6.356 1.00 97.12 95 VAL A O 1
ATOM 677 N N . ALA A 1 96 ? 2.175 -1.470 7.710 1.00 96.00 96 ALA A N 1
ATOM 678 C CA . ALA A 1 96 ? 3.134 -2.431 7.187 1.00 96.00 96 ALA A CA 1
ATOM 679 C C . ALA A 1 96 ? 3.844 -3.147 8.341 1.00 96.00 96 ALA A C 1
ATOM 681 O O . ALA A 1 96 ? 4.057 -2.574 9.413 1.00 96.00 96 ALA A O 1
ATOM 682 N N . ALA A 1 97 ? 4.193 -4.414 8.117 1.00 91.94 97 ALA A N 1
ATOM 683 C CA . ALA A 1 97 ? 4.987 -5.204 9.060 1.00 91.94 97 ALA A CA 1
ATOM 684 C C . ALA A 1 97 ? 6.490 -4.897 8.950 1.00 91.94 97 ALA A C 1
ATOM 686 O O . ALA A 1 97 ? 7.227 -5.048 9.921 1.00 91.94 97 ALA A O 1
ATOM 687 N N . GLU A 1 98 ? 6.937 -4.447 7.777 1.00 90.31 98 GLU A N 1
ATOM 688 C CA . GLU A 1 98 ? 8.326 -4.082 7.505 1.00 90.31 98 GLU A CA 1
ATOM 689 C C . GLU A 1 98 ? 8.491 -2.558 7.404 1.00 90.31 98 GLU A C 1
ATOM 691 O O . GLU A 1 98 ? 7.536 -1.865 7.035 1.00 90.31 98 GLU A O 1
ATOM 696 N N . PRO A 1 99 ? 9.687 -2.019 7.713 1.00 91.31 99 PRO A N 1
ATOM 697 C CA . PRO A 1 99 ? 9.945 -0.591 7.604 1.00 91.31 99 PRO A CA 1
ATOM 698 C C . PRO A 1 99 ? 9.763 -0.090 6.171 1.00 91.31 99 PRO A C 1
ATOM 700 O O . PRO A 1 99 ? 10.413 -0.577 5.245 1.00 91.31 99 PRO A O 1
ATOM 703 N N . ILE A 1 100 ? 8.940 0.945 6.007 1.00 90.56 100 ILE A N 1
ATOM 704 C CA . ILE A 1 100 ? 8.811 1.694 4.755 1.00 90.56 100 ILE A CA 1
ATOM 705 C C . ILE A 1 100 ? 9.309 3.124 5.006 1.00 90.56 100 ILE A C 1
ATOM 707 O O . ILE A 1 100 ? 8.856 3.758 5.965 1.00 90.56 100 ILE A O 1
ATOM 711 N N . PRO A 1 101 ? 10.242 3.656 4.193 1.00 87.38 101 PRO A N 1
ATOM 712 C CA . PRO A 1 101 ? 10.744 5.013 4.361 1.00 87.38 101 PRO A CA 1
ATOM 713 C C . PRO A 1 101 ? 9.621 6.049 4.481 1.00 87.38 101 PRO A C 1
ATOM 715 O O . PRO A 1 101 ? 8.659 6.063 3.717 1.00 87.38 101 PRO A O 1
ATOM 718 N N . GLY A 1 102 ? 9.738 6.915 5.486 1.00 85.50 102 GLY A N 1
ATOM 719 C CA . GLY A 1 102 ? 8.742 7.937 5.793 1.00 85.50 102 GLY A CA 1
ATOM 720 C C . GLY A 1 102 ? 7.565 7.458 6.651 1.00 85.50 102 GLY A C 1
ATOM 721 O O . GLY A 1 102 ? 6.859 8.311 7.183 1.00 85.50 102 GLY A O 1
ATOM 722 N N . TRP A 1 103 ? 7.350 6.160 6.848 1.00 93.62 103 TRP A N 1
ATOM 723 C CA . TRP A 1 103 ? 6.266 5.670 7.703 1.00 93.62 103 TRP A CA 1
ATOM 724 C C . TRP A 1 103 ? 6.661 5.748 9.183 1.00 93.62 103 TRP A C 1
ATOM 726 O O . TRP A 1 103 ? 7.834 5.626 9.542 1.00 93.62 103 TRP A O 1
ATOM 736 N N . ILE A 1 104 ? 5.679 5.974 10.052 1.00 94.31 104 ILE A N 1
ATOM 737 C CA . ILE A 1 104 ? 5.871 6.129 11.496 1.00 94.31 104 ILE A CA 1
ATOM 738 C C . ILE A 1 104 ? 5.882 4.744 12.144 1.00 94.31 104 ILE A C 1
ATOM 740 O O . ILE A 1 104 ? 4.942 3.976 11.971 1.00 94.31 104 ILE A O 1
ATOM 744 N N . ALA A 1 105 ? 6.919 4.419 12.917 1.00 93.19 105 ALA A N 1
ATOM 745 C CA . ALA A 1 105 ? 6.935 3.195 13.716 1.00 93.19 105 ALA A CA 1
ATOM 746 C C . ALA A 1 105 ? 6.049 3.359 14.966 1.00 93.19 105 ALA A C 1
ATOM 748 O O . ALA A 1 105 ? 6.288 4.254 15.776 1.00 93.19 105 ALA A O 1
ATOM 749 N N . ALA A 1 106 ? 5.050 2.492 15.135 1.00 90.25 106 ALA A N 1
ATOM 750 C CA . ALA A 1 106 ? 4.136 2.479 16.276 1.00 90.25 106 ALA A CA 1
ATOM 751 C C . ALA A 1 106 ? 3.674 1.045 16.584 1.00 90.25 106 ALA A C 1
ATOM 753 O O . ALA A 1 106 ? 3.246 0.321 15.686 1.00 90.25 106 ALA A O 1
ATOM 754 N N . ASP A 1 107 ? 3.767 0.628 17.850 1.00 85.44 107 ASP A N 1
ATOM 755 C CA . ASP A 1 107 ? 3.293 -0.676 18.348 1.00 85.44 107 ASP A CA 1
ATOM 756 C C . ASP A 1 107 ? 3.740 -1.890 17.507 1.00 85.44 107 ASP A C 1
ATOM 758 O O . ASP A 1 107 ? 2.962 -2.798 17.216 1.00 85.44 107 ASP A O 1
ATOM 762 N N . GLY A 1 108 ? 5.007 -1.898 17.075 1.00 87.31 108 GLY A N 1
ATOM 763 C CA . GLY A 1 108 ? 5.572 -2.984 16.261 1.00 87.31 108 GLY A CA 1
ATOM 764 C C . GLY A 1 108 ? 5.101 -3.003 14.802 1.00 87.31 108 GLY A C 1
ATOM 765 O O . GLY A 1 108 ? 5.323 -3.991 14.107 1.00 87.31 108 GLY A O 1
ATOM 766 N N . ARG A 1 109 ? 4.462 -1.925 14.335 1.00 91.50 109 ARG A N 1
ATOM 767 C CA . ARG A 1 109 ? 4.021 -1.716 12.951 1.00 91.50 109 ARG A CA 1
ATOM 768 C C . ARG A 1 109 ? 4.583 -0.406 12.410 1.00 91.50 109 ARG A C 1
ATOM 770 O O . ARG A 1 109 ? 5.001 0.468 13.168 1.00 91.50 109 ARG A O 1
ATOM 777 N N . PHE A 1 110 ? 4.555 -0.258 11.094 1.00 94.44 110 PHE A N 1
ATOM 778 C CA . PHE A 1 110 ? 4.857 0.994 10.408 1.00 94.44 110 PHE A CA 1
ATOM 779 C C . PHE A 1 110 ? 3.563 1.550 9.841 1.00 94.44 110 PHE A C 1
ATOM 781 O O . PHE A 1 110 ? 2.806 0.804 9.226 1.00 94.44 110 PHE A O 1
ATOM 788 N N . ILE A 1 111 ? 3.295 2.831 10.065 1.00 94.56 111 ILE A N 1
ATOM 789 C CA . ILE A 1 111 ? 2.006 3.462 9.794 1.00 94.56 111 ILE A CA 1
ATOM 790 C C . ILE A 1 111 ? 2.186 4.667 8.875 1.00 94.56 111 ILE A C 1
ATOM 792 O O . ILE A 1 111 ? 3.082 5.489 9.071 1.00 94.56 111 ILE A O 1
ATOM 796 N N . LEU A 1 112 ? 1.290 4.783 7.902 1.00 95.62 112 LEU A N 1
ATOM 797 C CA . LEU A 1 112 ? 1.054 5.998 7.137 1.00 95.62 112 LEU A CA 1
ATOM 798 C C . LEU A 1 112 ? -0.417 6.383 7.289 1.00 95.62 112 LEU A C 1
ATOM 800 O O . LEU A 1 112 ? -1.294 5.677 6.792 1.00 95.62 112 LEU A O 1
ATOM 804 N N . ASP A 1 113 ? -0.686 7.490 7.974 1.00 93.69 113 ASP A N 1
ATOM 805 C CA . ASP A 1 113 ? -2.018 8.087 8.022 1.00 93.69 113 ASP A CA 1
ATOM 806 C C . ASP A 1 113 ? -2.233 9.072 6.863 1.00 93.69 113 ASP A C 1
ATOM 808 O O . ASP A 1 113 ? -1.281 9.619 6.295 1.00 93.69 113 ASP A O 1
ATOM 812 N N . ASP A 1 114 ? -3.498 9.279 6.501 1.00 88.06 114 ASP A N 1
ATOM 813 C CA . ASP A 1 114 ? -3.901 10.146 5.395 1.00 88.06 114 ASP A CA 1
ATOM 814 C C . ASP A 1 114 ? -3.436 11.594 5.592 1.00 88.06 114 ASP A C 1
ATOM 816 O O . ASP A 1 114 ? -2.935 12.218 4.658 1.00 88.06 114 ASP A O 1
ATOM 820 N N . LYS A 1 115 ? -3.526 12.123 6.812 1.00 88.12 115 LYS A N 1
ATOM 821 C CA . LYS A 1 115 ? -3.093 13.484 7.131 1.00 88.12 115 LYS A CA 1
ATOM 822 C C . LYS A 1 115 ? -1.589 13.664 6.906 1.00 88.12 115 LYS A C 1
ATOM 824 O O . LYS A 1 115 ? -1.196 14.565 6.167 1.00 88.12 115 LYS A O 1
ATOM 829 N N . THR A 1 116 ? -0.757 12.802 7.488 1.00 85.75 116 THR A N 1
ATOM 830 C CA . THR A 1 116 ? 0.704 12.848 7.321 1.00 85.75 116 THR A CA 1
ATOM 831 C C . THR A 1 116 ? 1.108 12.640 5.863 1.00 85.75 116 THR A C 1
ATOM 833 O O . THR A 1 116 ? 2.096 13.217 5.407 1.00 85.75 116 THR A O 1
ATOM 836 N N . TYR A 1 117 ? 0.358 11.828 5.113 1.00 84.56 117 TYR A N 1
ATOM 837 C CA . TYR A 1 117 ? 0.567 11.663 3.679 1.00 84.56 117 TYR A CA 1
ATOM 838 C C . TYR A 1 117 ? 0.362 12.982 2.922 1.00 84.56 117 TYR A C 1
ATOM 840 O O . TYR A 1 117 ? 1.265 13.409 2.204 1.00 84.56 117 TYR A O 1
ATOM 848 N N . TRP A 1 118 ? -0.771 13.658 3.135 1.00 80.06 118 TRP A N 1
ATOM 849 C CA . TRP A 1 118 ? -1.099 14.900 2.427 1.00 80.06 118 TRP A CA 1
ATOM 850 C C . TRP A 1 118 ? -0.223 16.088 2.812 1.00 80.06 118 TRP A C 1
ATOM 852 O O . TRP A 1 118 ? 0.033 16.943 1.975 1.00 80.06 118 TRP A O 1
ATOM 862 N N . GLU A 1 119 ? 0.272 16.148 4.048 1.00 82.19 119 GLU A N 1
ATOM 863 C CA . GLU A 1 119 ? 1.199 17.205 4.480 1.00 82.19 119 GLU A CA 1
ATOM 864 C C . GLU A 1 119 ? 2.578 17.118 3.795 1.00 82.19 119 GLU A C 1
ATOM 866 O O . GLU A 1 119 ? 3.356 18.071 3.849 1.00 82.19 119 GLU A O 1
ATOM 871 N N . ARG A 1 120 ? 2.899 15.982 3.162 1.00 70.44 120 ARG A N 1
ATOM 872 C CA . ARG A 1 120 ? 4.200 15.712 2.529 1.00 70.44 120 ARG A CA 1
ATOM 873 C C . ARG A 1 120 ? 4.205 15.793 1.004 1.00 70.44 120 ARG A C 1
ATOM 875 O O . ARG A 1 120 ? 5.291 15.872 0.430 1.00 70.44 120 ARG A O 1
ATOM 882 N N . THR A 1 121 ? 3.039 15.710 0.370 1.00 60.59 121 THR A N 1
ATOM 883 C CA . THR A 1 121 ? 2.836 15.825 -1.089 1.00 60.59 121 THR A CA 1
ATOM 884 C C . THR A 1 121 ? 2.485 17.240 -1.501 1.00 60.59 121 THR A C 1
ATOM 886 O O . THR A 1 121 ? 3.049 17.696 -2.520 1.00 60.59 121 THR A O 1
#

Secondary structure (DSSP, 8-state):
----TT----SS--EEEE-SS-S--PPPPTT--EEEEEEETT--S--EEEEEEEEETTTTEEEEEEES--HHHHHHHHHHHHHIIIIII--SEEEESS--TTPEEETTEEEEEHHHHHTT-

pLDDT: mean 76.24, std 20.86, range [22.89, 97.12]

Foldseek 3Di:
DAPDVPDDPDPPFDKDWDFPDGPPPDQQDQQDKTKTFIAGSVDDDGQWIWIWDNQDPVQLETEIDTGRHDPVCQVVRVLVVLCCSCVPNNGFKYWYQDDDPPFDDDPNITMDGPVSSVVVD

Organism: NCBI:txid1398085

Radius of gyration: 13.85 Å; chains: 1; bounding box: 31×26×40 Å

Sequence (121 aa):
LVLNPALWPSGGRPAAILTGDAVALRPIASGATAVLAVQAKEGGDARGAVRLGPVDRAAGEAAVILDGIPEAWRDEAVALTARMAFEQIGLRCLVAAEPIPGWIAADGRFILDDKTYWERT